Protein AF-A0A7K3R3F4-F1 (afdb_monomer)

Radius of gyration: 18.35 Å; Cα contacts (8 Å, |Δi|>4): 16; chains: 1; bounding box: 33×51×30 Å

Mean predicted aligned error: 11.29 Å

pLDDT: mean 83.28, std 11.74, range [44.81, 95.5]

Sequence (62 aa):
MTDAAIPRFTGDASPYAGGDPYADHRTADFPFAHLVDLADRRLGAGVIAANDEFFAERENLL

Structure (mmCIF, N/CA/C/O backbone):
data_AF-A0A7K3R3F4-F1
#
_entry.id   AF-A0A7K3R3F4-F1
#
loop_
_atom_site.group_PDB
_atom_site.id
_atom_site.type_symbol
_atom_site.label_atom_id
_atom_site.label_alt_id
_atom_site.label_comp_id
_atom_site.label_asym_id
_atom_site.label_entity_id
_atom_site.label_seq_id
_atom_site.pdbx_PDB_ins_code
_atom_site.Cartn_x
_atom_site.Cartn_y
_atom_site.Cartn_z
_atom_site.occupancy
_atom_site.B_iso_or_equiv
_atom_site.auth_seq_id
_atom_site.auth_comp_id
_atom_site.auth_asym_id
_atom_site.auth_atom_id
_atom_site.pdbx_PDB_model_num
ATOM 1 N N . MET A 1 1 ? 2.422 -38.026 12.101 1.00 44.81 1 MET A N 1
ATOM 2 C CA . MET A 1 1 ? 2.309 -36.556 12.139 1.00 44.81 1 MET A CA 1
ATOM 3 C C . MET A 1 1 ? 3.723 -36.014 12.245 1.00 44.81 1 MET A C 1
ATOM 5 O O . MET A 1 1 ? 4.246 -35.882 13.340 1.00 44.81 1 MET A O 1
ATOM 9 N N . THR A 1 2 ? 4.405 -35.903 11.107 1.00 48.31 2 THR A N 1
ATOM 10 C CA . THR A 1 2 ? 5.801 -35.458 11.034 1.00 48.31 2 THR A CA 1
ATOM 11 C C . THR A 1 2 ? 5.814 -33.944 10.917 1.00 48.31 2 THR A C 1
ATOM 13 O O . THR A 1 2 ? 5.353 -33.402 9.916 1.00 48.31 2 THR A O 1
ATOM 16 N N . ASP A 1 3 ? 6.294 -33.297 11.971 1.00 60.25 3 ASP A N 1
ATOM 17 C CA . ASP A 1 3 ? 6.555 -31.865 12.048 1.00 60.25 3 ASP A CA 1
ATOM 18 C C . ASP A 1 3 ? 7.688 -31.519 11.069 1.00 60.25 3 ASP A C 1
ATOM 20 O O . ASP A 1 3 ? 8.848 -31.887 11.276 1.00 60.25 3 ASP A O 1
ATOM 24 N N . ALA A 1 4 ? 7.337 -30.935 9.922 1.00 68.69 4 ALA A N 1
ATOM 25 C CA . ALA A 1 4 ? 8.310 -30.530 8.919 1.00 68.69 4 ALA A CA 1
ATOM 26 C C .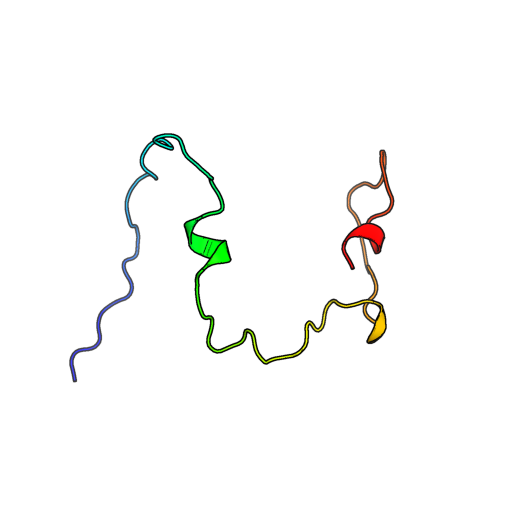 ALA A 1 4 ? 8.974 -29.234 9.398 1.00 68.69 4 ALA A C 1
ATOM 28 O O . ALA A 1 4 ? 8.408 -28.150 9.275 1.00 68.69 4 ALA A O 1
ATOM 29 N N . ALA A 1 5 ? 10.169 -29.363 9.975 1.00 75.75 5 ALA A N 1
ATOM 30 C CA . ALA A 1 5 ? 10.952 -28.237 10.469 1.00 75.75 5 ALA A CA 1
ATOM 31 C C . ALA A 1 5 ? 11.134 -27.157 9.384 1.00 75.75 5 ALA A C 1
ATOM 33 O O . ALA A 1 5 ? 11.580 -27.454 8.274 1.00 75.75 5 ALA A O 1
ATOM 34 N N . ILE A 1 6 ? 10.819 -25.901 9.720 1.00 75.12 6 ILE A N 1
ATOM 35 C CA . ILE A 1 6 ? 10.976 -24.754 8.816 1.00 75.12 6 ILE A CA 1
ATOM 36 C C . ILE A 1 6 ? 12.470 -24.606 8.467 1.00 75.12 6 ILE A C 1
ATOM 38 O O . ILE A 1 6 ? 13.299 -24.491 9.379 1.00 75.12 6 ILE A O 1
ATOM 42 N N . PRO A 1 7 ? 12.855 -24.622 7.177 1.00 74.44 7 PRO A N 1
ATOM 43 C CA . PRO A 1 7 ? 14.252 -24.493 6.794 1.00 74.44 7 PRO A CA 1
ATOM 44 C C . PRO A 1 7 ? 14.804 -23.130 7.219 1.00 74.44 7 PRO A C 1
ATOM 46 O O . PRO A 1 7 ? 14.267 -22.083 6.872 1.00 74.44 7 PRO A O 1
ATOM 49 N N . ARG A 1 8 ? 15.909 -23.157 7.973 1.00 75.81 8 ARG A N 1
ATOM 50 C CA . ARG A 1 8 ? 16.546 -21.966 8.563 1.00 75.81 8 ARG A CA 1
ATOM 51 C C . ARG A 1 8 ? 17.280 -21.074 7.550 1.00 75.81 8 ARG A C 1
ATOM 53 O O . ARG A 1 8 ? 17.593 -19.936 7.871 1.00 75.81 8 ARG A O 1
ATOM 60 N N . PHE A 1 9 ? 17.601 -21.608 6.370 1.00 79.69 9 PHE A N 1
ATOM 61 C CA . PHE A 1 9 ? 18.279 -20.901 5.282 1.00 79.69 9 PHE A CA 1
ATOM 62 C C . PHE A 1 9 ? 18.147 -21.705 3.983 1.00 79.69 9 PHE A C 1
ATOM 64 O O . PHE A 1 9 ? 18.460 -22.896 3.972 1.00 79.69 9 PHE A O 1
ATOM 71 N N . THR A 1 10 ? 17.689 -21.074 2.904 1.00 81.75 10 THR A N 1
ATOM 72 C CA . THR A 1 10 ? 17.458 -21.718 1.596 1.00 81.75 10 THR A CA 1
ATOM 73 C C . THR A 1 10 ? 18.601 -21.509 0.598 1.00 81.75 10 THR A C 1
ATOM 75 O O . THR A 1 10 ? 18.472 -21.919 -0.551 1.00 81.75 10 THR A O 1
ATOM 78 N N . GLY A 1 11 ? 19.722 -20.910 1.021 1.00 84.62 11 GLY A N 1
ATOM 79 C CA . GLY A 1 11 ? 20.793 -20.494 0.111 1.00 84.62 11 GLY A CA 1
ATOM 80 C C . GLY A 1 11 ? 20.556 -19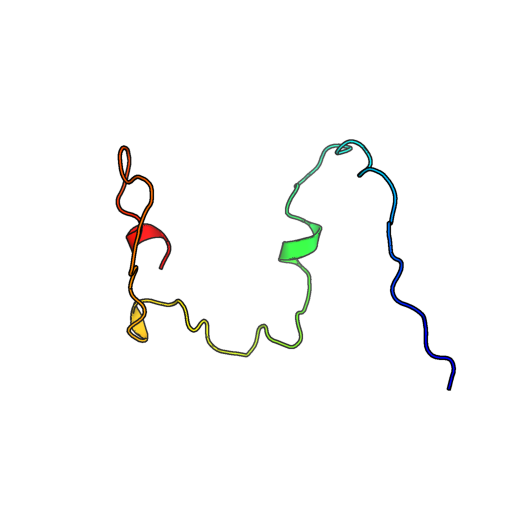.109 -0.490 1.00 84.62 11 GLY A C 1
ATOM 81 O O . GLY A 1 11 ? 19.522 -18.484 -0.246 1.00 84.62 11 GLY A O 1
ATOM 82 N N . ASP A 1 12 ? 21.529 -18.641 -1.275 1.00 85.56 12 ASP A N 1
ATOM 83 C CA . ASP A 1 12 ? 21.396 -17.412 -2.060 1.00 85.56 12 ASP A 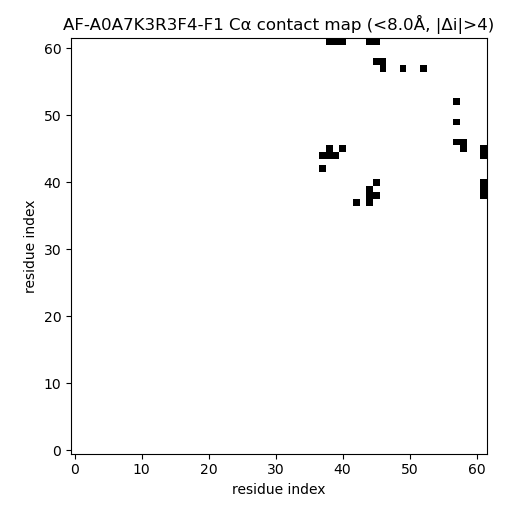CA 1
ATOM 84 C C . ASP A 1 12 ? 20.325 -17.587 -3.144 1.00 85.56 12 ASP A C 1
ATOM 86 O O . ASP A 1 12 ? 20.188 -18.657 -3.746 1.00 85.56 12 ASP A O 1
ATOM 90 N N . ALA A 1 13 ? 19.572 -16.520 -3.417 1.00 79.88 13 ALA A N 1
ATOM 91 C CA . ALA A 1 13 ? 18.639 -16.517 -4.533 1.00 79.88 13 ALA A CA 1
ATOM 92 C C . ALA A 1 13 ? 19.409 -16.724 -5.846 1.00 79.88 13 ALA A C 1
ATOM 94 O O . ALA A 1 13 ? 20.421 -16.067 -6.102 1.00 79.88 13 ALA A O 1
ATOM 95 N N . SER A 1 14 ? 18.925 -17.637 -6.692 1.00 83.12 14 SER A N 1
ATOM 96 C CA . SER A 1 14 ? 19.485 -17.792 -8.036 1.00 83.12 14 SER A CA 1
ATOM 97 C C . SER A 1 14 ? 19.310 -16.491 -8.831 1.00 83.12 14 SER A C 1
ATOM 99 O O . SER A 1 14 ? 18.296 -15.809 -8.650 1.00 83.12 14 SER A O 1
ATOM 101 N N . PRO A 1 15 ? 20.257 -16.135 -9.722 1.00 82.94 15 PRO A N 1
ATOM 102 C CA . PRO A 1 15 ? 20.100 -14.979 -10.594 1.00 82.94 15 PRO A CA 1
ATOM 103 C C . PRO A 1 15 ? 18.782 -15.045 -11.366 1.00 82.94 15 PRO A C 1
ATOM 105 O O . PRO A 1 15 ? 18.397 -16.105 -11.862 1.00 82.94 15 PRO A O 1
ATOM 108 N N . TYR A 1 16 ? 18.101 -13.905 -11.478 1.00 78.00 16 TYR A N 1
ATOM 109 C CA . TYR A 1 16 ? 16.846 -13.820 -12.212 1.00 78.00 16 TYR A CA 1
ATOM 110 C C . TYR A 1 16 ? 17.065 -14.191 -13.687 1.00 78.00 16 TYR A C 1
ATOM 112 O O . TYR A 1 16 ? 17.779 -13.496 -14.408 1.00 78.00 16 TYR A O 1
ATOM 120 N N . ALA A 1 17 ? 16.456 -15.292 -14.134 1.00 82.62 17 ALA A N 1
ATOM 121 C CA . ALA A 1 17 ? 16.701 -15.880 -15.454 1.00 82.62 17 ALA A CA 1
ATOM 122 C C . ALA A 1 17 ? 16.051 -15.108 -16.626 1.00 82.62 17 ALA A C 1
ATOM 124 O O . ALA A 1 17 ? 16.227 -15.489 -17.783 1.00 82.62 17 ALA A O 1
ATOM 125 N N . GLY A 1 18 ? 15.326 -14.019 -16.343 1.00 81.62 18 GLY A N 1
ATOM 126 C CA . GLY A 1 18 ? 14.506 -13.287 -17.311 1.00 81.62 18 GLY A CA 1
ATOM 127 C C . GLY A 1 18 ? 13.050 -13.770 -17.338 1.00 81.62 18 GLY A C 1
ATOM 128 O O . GLY A 1 18 ? 12.738 -14.852 -16.852 1.00 81.62 18 GLY A O 1
ATOM 129 N N . GLY A 1 19 ? 12.150 -12.952 -17.894 1.00 83.19 19 GLY A N 1
ATOM 130 C CA . GLY A 1 19 ? 10.696 -13.186 -17.888 1.00 83.19 19 GLY A CA 1
ATOM 131 C C . GLY A 1 19 ? 9.924 -12.038 -17.233 1.00 83.19 19 GLY A C 1
ATOM 132 O O . GLY A 1 19 ? 10.476 -10.948 -17.053 1.00 83.19 19 GLY A O 1
ATOM 133 N N . ASP A 1 20 ? 8.676 -12.285 -16.839 1.00 77.69 20 ASP A N 1
ATOM 134 C CA . ASP A 1 20 ? 7.912 -11.372 -15.981 1.00 77.69 20 ASP A CA 1
ATOM 135 C C . ASP A 1 20 ? 8.261 -11.630 -14.503 1.00 77.69 20 ASP A C 1
ATOM 137 O O . ASP A 1 20 ? 7.905 -12.689 -13.984 1.00 77.69 20 ASP A O 1
ATOM 141 N N . PRO A 1 21 ? 8.920 -10.684 -13.804 1.00 76.00 21 PRO A N 1
ATOM 142 C CA . PRO A 1 21 ? 9.386 -10.900 -12.433 1.00 76.00 21 PRO A CA 1
ATOM 143 C C . PRO A 1 21 ? 8.237 -11.028 -1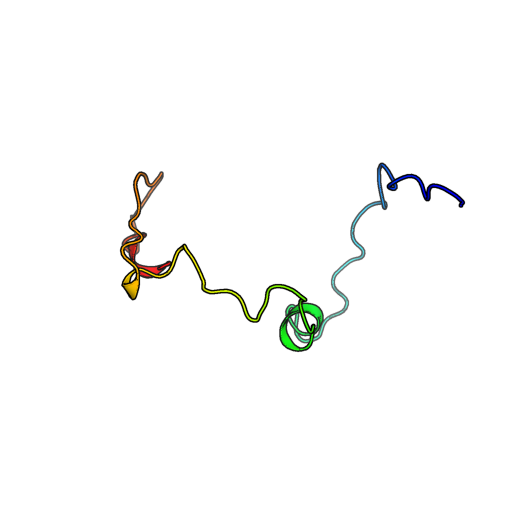1.426 1.00 76.00 21 PRO A C 1
ATOM 145 O O . PRO A 1 21 ? 8.468 -11.378 -10.274 1.00 76.00 21 PRO A O 1
ATOM 148 N N . TYR A 1 22 ? 7.003 -10.754 -11.853 1.00 69.19 22 TYR A N 1
ATOM 149 C CA . TYR A 1 22 ? 5.799 -10.862 -11.037 1.00 69.19 22 TYR A CA 1
ATOM 150 C C . TYR A 1 22 ? 4.900 -12.039 -11.433 1.00 69.19 22 TYR A C 1
ATOM 152 O O . TYR A 1 22 ? 3.805 -12.163 -10.879 1.00 69.19 22 TYR A O 1
ATOM 160 N N . ALA A 1 23 ? 5.323 -12.885 -12.380 1.00 69.00 23 ALA A N 1
ATOM 161 C CA . ALA A 1 23 ? 4.503 -13.981 -12.897 1.00 69.00 23 ALA A CA 1
ATOM 162 C C . ALA A 1 23 ? 4.007 -14.909 -11.777 1.00 69.00 23 ALA A C 1
ATOM 164 O O . ALA A 1 23 ? 2.825 -15.241 -11.738 1.00 69.00 23 ALA A O 1
ATOM 165 N N . ASP A 1 24 ? 4.878 -15.223 -10.816 1.00 68.44 24 ASP A N 1
ATOM 166 C CA . ASP A 1 24 ? 4.580 -16.131 -9.701 1.00 68.44 24 ASP A CA 1
ATOM 167 C C . ASP A 1 24 ? 3.525 -15.573 -8.732 1.00 68.44 24 ASP A C 1
ATOM 169 O O . ASP A 1 24 ? 2.787 -16.326 -8.100 1.00 68.44 24 ASP A O 1
ATOM 173 N N . HIS A 1 25 ? 3.432 -14.246 -8.607 1.00 64.69 25 HIS A N 1
ATOM 174 C CA . HIS A 1 25 ? 2.516 -13.585 -7.673 1.00 64.69 25 HIS A CA 1
ATOM 175 C C . HIS A 1 25 ? 1.154 -13.270 -8.298 1.00 64.69 25 HIS A C 1
ATOM 177 O O . HIS A 1 25 ? 0.159 -13.179 -7.583 1.00 64.69 25 HIS A O 1
ATOM 183 N N . ARG A 1 26 ? 1.093 -13.088 -9.624 1.00 63.12 26 ARG A N 1
ATOM 184 C CA . ARG A 1 26 ? -0.131 -12.679 -10.337 1.00 63.12 26 ARG A CA 1
ATOM 185 C C . ARG A 1 26 ? -1.158 -13.792 -10.493 1.00 63.12 26 ARG A C 1
ATOM 187 O O . ARG A 1 26 ? -2.340 -13.498 -10.635 1.00 63.12 26 ARG A O 1
ATOM 194 N N . THR A 1 27 ? -0.718 -15.045 -10.501 1.00 64.94 27 THR A N 1
ATOM 195 C CA . THR A 1 27 ? -1.588 -16.212 -10.717 1.00 64.94 27 THR A CA 1
ATOM 196 C C . THR A 1 27 ? -1.783 -17.057 -9.463 1.00 64.94 27 THR A C 1
ATOM 198 O O . THR A 1 27 ? -2.393 -18.120 -9.535 1.00 64.94 27 THR A O 1
ATOM 201 N N . ALA A 1 28 ? -1.233 -16.631 -8.326 1.00 70.75 28 ALA A N 1
ATOM 202 C CA . ALA A 1 28 ? -1.336 -17.372 -7.081 1.00 70.75 28 ALA A CA 1
ATOM 203 C C . ALA A 1 28 ? -2.690 -17.110 -6.406 1.00 70.75 28 ALA A C 1
ATOM 205 O O . ALA A 1 28 ? -2.986 -15.992 -5.985 1.00 70.75 28 ALA A O 1
ATOM 206 N N . ASP A 1 29 ? -3.496 -18.164 -6.264 1.00 78.94 29 ASP A N 1
ATOM 207 C CA . ASP A 1 29 ? -4.684 -18.138 -5.415 1.00 78.94 29 ASP A CA 1
ATOM 208 C C . ASP A 1 29 ? -4.251 -18.142 -3.946 1.00 78.94 29 ASP A C 1
ATOM 210 O O . ASP A 1 29 ? -3.828 -19.163 -3.394 1.00 78.94 29 ASP A O 1
ATOM 214 N N . PHE A 1 30 ? -4.349 -16.984 -3.294 1.00 83.12 30 PHE A N 1
ATOM 215 C CA . PHE A 1 30 ? -4.063 -16.874 -1.870 1.00 83.12 30 PHE A CA 1
ATOM 216 C C . PHE A 1 30 ? -5.328 -17.121 -1.044 1.00 83.12 30 PHE A C 1
ATOM 218 O O . PHE A 1 30 ? -6.354 -16.483 -1.296 1.00 83.12 30 PHE A O 1
ATOM 225 N N . PRO A 1 31 ? -5.269 -17.947 0.021 1.00 86.06 31 PRO A N 1
ATOM 226 C CA . PRO A 1 31 ? -6.410 -18.174 0.903 1.00 86.06 31 PRO A CA 1
ATOM 227 C C . PRO A 1 31 ? -6.974 -16.893 1.510 1.00 86.06 31 PRO A C 1
ATOM 229 O O . PRO A 1 31 ? -8.126 -16.893 1.902 1.00 86.06 31 PRO A O 1
ATOM 232 N N . PHE A 1 32 ? -6.193 -15.815 1.590 1.00 85.81 32 PHE A N 1
ATOM 233 C CA . PHE A 1 32 ? -6.593 -14.517 2.136 1.00 85.81 32 PHE A CA 1
ATOM 234 C C . PHE A 1 32 ? -7.012 -13.493 1.070 1.00 85.81 32 PHE A C 1
ATOM 236 O O . PHE A 1 32 ? -7.445 -12.409 1.439 1.00 85.81 32 PHE A O 1
ATOM 243 N N . ALA A 1 33 ? -6.934 -13.806 -0.230 1.00 88.81 33 ALA A N 1
ATOM 244 C CA . ALA A 1 33 ? -7.282 -12.862 -1.303 1.00 88.81 33 ALA A CA 1
ATOM 245 C C . ALA A 1 33 ? -8.768 -12.447 -1.307 1.00 88.81 33 ALA A C 1
ATOM 247 O O . ALA A 1 33 ? -9.140 -11.477 -1.955 1.00 88.81 33 ALA A O 1
ATOM 248 N N . HIS A 1 34 ? -9.622 -13.180 -0.585 1.00 88.62 34 HIS A N 1
ATOM 249 C CA . HIS A 1 34 ? -11.033 -12.844 -0.384 1.00 88.62 34 HIS A CA 1
ATOM 250 C C . HIS A 1 34 ? -11.272 -11.860 0.773 1.00 88.62 34 HIS A C 1
ATOM 252 O O . HIS A 1 34 ? -12.398 -11.398 0.961 1.00 88.62 34 HIS A O 1
ATOM 258 N N . LEU A 1 35 ? -10.252 -11.599 1.594 1.00 94.06 35 LEU A N 1
ATOM 259 C CA . LEU A 1 35 ? -10.332 -10.648 2.692 1.00 94.06 35 LEU A CA 1
ATOM 260 C C . LEU A 1 35 ? -10.137 -9.230 2.166 1.00 94.06 35 LEU A C 1
ATOM 262 O O . LEU A 1 35 ? -9.563 -9.001 1.105 1.00 94.06 35 LEU A O 1
ATOM 266 N N . VAL A 1 36 ? -10.633 -8.273 2.937 1.00 93.75 36 VAL A N 1
ATOM 267 C CA . VAL A 1 36 ? -10.499 -6.861 2.607 1.00 93.75 36 VAL A CA 1
ATOM 268 C C . VAL A 1 36 ? -9.073 -6.366 2.865 1.00 93.75 36 VAL A C 1
ATOM 270 O O . VAL A 1 36 ? -8.438 -6.789 3.834 1.00 93.75 36 VAL A O 1
ATOM 273 N N . ASP A 1 37 ? -8.590 -5.448 2.029 1.00 93.12 37 ASP A N 1
ATOM 274 C CA . ASP A 1 37 ? -7.330 -4.750 2.274 1.00 93.12 37 ASP A CA 1
ATOM 275 C C . ASP A 1 37 ? -7.519 -3.699 3.375 1.00 93.12 37 ASP A C 1
ATOM 277 O O . ASP A 1 37 ? -8.195 -2.689 3.189 1.00 93.12 37 ASP A O 1
ATOM 281 N N . LEU A 1 38 ? -6.935 -3.946 4.547 1.00 94.38 38 LEU A N 1
ATOM 282 C CA . LEU A 1 38 ? -7.036 -3.043 5.695 1.00 94.38 38 LEU A CA 1
ATOM 283 C C . LEU A 1 38 ? -6.213 -1.757 5.528 1.00 94.38 38 LEU A C 1
ATOM 285 O O . LEU A 1 38 ? -6.400 -0.829 6.314 1.00 94.38 38 LEU A O 1
ATOM 289 N N . ALA A 1 39 ? -5.314 -1.699 4.544 1.00 95.00 39 ALA A N 1
ATOM 290 C CA . ALA A 1 39 ? -4.567 -0.496 4.200 1.00 95.00 39 ALA A CA 1
ATOM 291 C C . ALA A 1 39 ? -5.305 0.393 3.181 1.00 95.00 39 ALA A C 1
ATOM 293 O O . ALA A 1 39 ? -4.826 1.482 2.887 1.00 95.00 39 ALA A O 1
ATOM 294 N N . ASP A 1 40 ? -6.478 -0.011 2.677 1.00 94.56 40 ASP A N 1
ATOM 295 C CA . ASP A 1 40 ? -7.248 0.792 1.722 1.00 94.56 40 ASP A CA 1
ATOM 296 C C . ASP A 1 40 ? -7.770 2.087 2.378 1.00 94.56 40 ASP A C 1
ATOM 298 O O . ASP A 1 40 ? -8.537 2.071 3.356 1.00 94.56 40 ASP A O 1
ATOM 302 N N . ARG A 1 41 ? -7.418 3.242 1.798 1.00 94.19 41 ARG A N 1
ATOM 303 C CA . ARG A 1 41 ? -7.872 4.566 2.269 1.00 94.19 41 ARG A CA 1
ATOM 304 C C . ARG A 1 41 ? -9.394 4.714 2.294 1.00 94.19 41 ARG A C 1
ATOM 306 O O . ARG A 1 41 ? -9.935 5.495 3.076 1.00 94.19 41 ARG A O 1
ATOM 313 N N . ARG A 1 42 ? -10.124 3.971 1.455 1.00 94.50 42 ARG A N 1
ATOM 314 C CA . ARG A 1 42 ? -11.597 3.975 1.399 1.00 94.50 42 ARG A CA 1
ATOM 315 C C . ARG A 1 42 ? -12.220 3.390 2.664 1.00 94.50 42 ARG A C 1
ATOM 317 O O . ARG A 1 42 ? -13.388 3.660 2.936 1.00 94.50 42 ARG A O 1
ATOM 324 N N . LEU A 1 43 ? -11.450 2.611 3.421 1.00 95.38 43 LEU A N 1
ATOM 325 C CA . LEU A 1 43 ? -11.840 2.031 4.705 1.00 95.38 43 LEU A CA 1
ATOM 326 C C . LEU A 1 43 ? -11.293 2.824 5.898 1.00 95.38 43 LEU A C 1
ATOM 328 O O . LEU A 1 43 ? -11.533 2.445 7.042 1.00 95.38 43 LEU A O 1
ATOM 332 N N . GLY A 1 44 ? -10.614 3.947 5.640 1.00 95.12 44 GLY A N 1
ATOM 333 C CA . GLY A 1 44 ? -10.106 4.856 6.664 1.00 95.12 44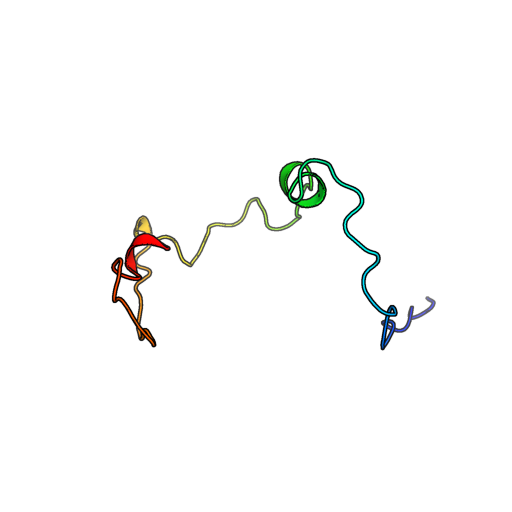 GLY A CA 1
ATOM 334 C C . GLY A 1 44 ? -8.650 4.624 7.065 1.00 95.12 44 GLY A C 1
ATOM 335 O O . GLY A 1 44 ? -8.236 5.138 8.103 1.00 95.12 44 GLY A O 1
ATOM 336 N N . ALA A 1 45 ? -7.877 3.869 6.280 1.00 95.31 45 ALA A N 1
ATOM 337 C CA . ALA A 1 45 ? -6.429 3.813 6.452 1.00 95.31 45 ALA A CA 1
ATOM 338 C C . ALA A 1 45 ? -5.783 5.188 6.197 1.00 95.31 45 ALA A C 1
ATOM 340 O O . ALA A 1 45 ? -6.312 6.003 5.439 1.00 95.31 45 ALA A O 1
ATOM 341 N N . GLY A 1 46 ? -4.637 5.434 6.832 1.00 95.50 46 GLY A N 1
ATOM 342 C CA . GLY A 1 46 ? -3.857 6.659 6.661 1.00 95.50 46 GLY A CA 1
ATOM 343 C C . GLY A 1 46 ? -2.397 6.454 7.052 1.00 95.50 46 GLY A C 1
ATOM 344 O O . GLY A 1 46 ? -2.083 5.619 7.913 1.00 95.50 46 GLY A O 1
ATOM 345 N N . VAL A 1 47 ? -1.497 7.207 6.422 1.00 93.62 47 VAL A N 1
ATOM 346 C CA . VAL A 1 47 ? -0.065 7.163 6.720 1.00 93.62 47 VAL A CA 1
ATOM 347 C C . VAL A 1 47 ? 0.210 7.913 8.025 1.00 93.62 47 VAL A C 1
ATOM 349 O O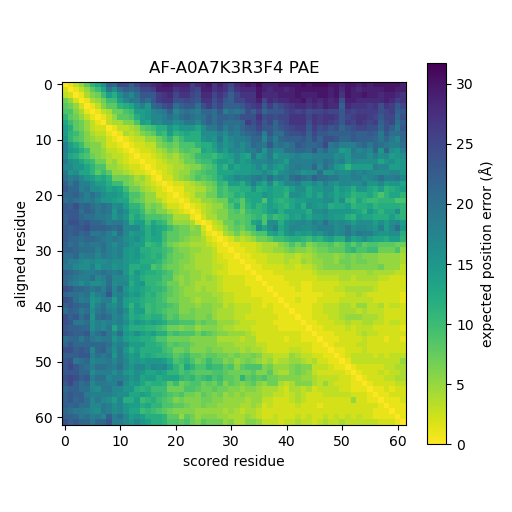 . VAL A 1 47 ? -0.166 9.066 8.209 1.00 93.62 47 VAL A O 1
ATOM 352 N N . ILE A 1 48 ? 0.903 7.253 8.955 1.00 95.00 48 ILE A N 1
ATOM 353 C CA . ILE A 1 48 ? 1.233 7.831 10.271 1.00 95.00 48 ILE A CA 1
ATOM 354 C C . ILE A 1 48 ? 2.616 8.492 10.282 1.00 95.00 48 ILE A C 1
ATOM 356 O O . ILE A 1 48 ? 2.851 9.441 11.028 1.00 95.00 48 ILE A O 1
A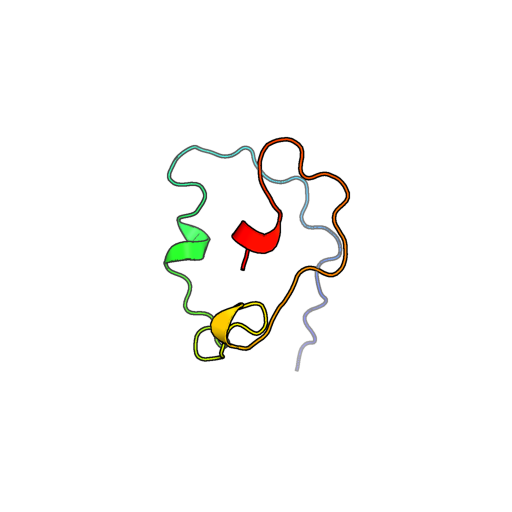TOM 360 N N . ALA A 1 49 ? 3.545 7.985 9.472 1.00 94.31 49 ALA A N 1
ATOM 361 C CA . ALA A 1 49 ? 4.894 8.518 9.356 1.00 94.31 49 ALA A CA 1
ATOM 362 C C . ALA A 1 49 ? 5.525 8.123 8.017 1.00 94.31 49 ALA A C 1
ATOM 364 O O . ALA A 1 49 ? 5.274 7.037 7.491 1.00 94.31 49 ALA A O 1
ATOM 365 N N . ALA A 1 50 ? 6.404 8.986 7.516 1.00 92.50 50 ALA A N 1
ATOM 366 C CA . ALA A 1 50 ? 7.192 8.770 6.314 1.00 92.50 50 ALA A CA 1
ATOM 367 C C . ALA A 1 50 ? 8.633 9.229 6.556 1.00 92.50 50 ALA A C 1
ATOM 369 O O . ALA A 1 50 ? 8.856 10.272 7.165 1.00 92.50 50 ALA A O 1
ATOM 370 N N . ASN A 1 51 ? 9.613 8.464 6.066 1.00 92.25 51 ASN A N 1
ATOM 371 C CA . ASN A 1 51 ? 11.018 8.883 6.128 1.00 92.25 51 ASN A CA 1
ATOM 372 C C . ASN A 1 51 ? 11.319 10.023 5.140 1.00 92.25 51 ASN A C 1
ATOM 374 O O . ASN A 1 51 ? 12.160 10.867 5.426 1.00 92.25 51 ASN A O 1
ATOM 378 N N . ASP A 1 52 ? 10.667 10.010 3.971 1.00 90.44 52 ASP A N 1
ATOM 379 C CA . ASP A 1 52 ? 10.837 10.998 2.899 1.00 90.44 52 ASP A CA 1
ATOM 380 C C . ASP A 1 52 ? 9.622 10.975 1.945 1.00 90.44 52 ASP A C 1
ATOM 382 O O . ASP A 1 52 ? 9.037 9.906 1.709 1.00 90.44 52 ASP A O 1
ATOM 386 N N . GLU A 1 53 ? 9.301 12.135 1.370 1.00 92.19 53 GLU A N 1
ATOM 387 C CA . GLU A 1 53 ? 8.223 12.415 0.406 1.00 92.19 53 GLU A CA 1
ATOM 388 C C . GLU A 1 53 ? 8.692 13.280 -0.787 1.00 92.19 53 GLU A C 1
ATOM 390 O O . GLU A 1 53 ? 7.883 13.878 -1.490 1.00 92.19 53 GLU A O 1
ATOM 395 N N . PHE A 1 54 ? 10.003 13.350 -1.048 1.00 92.00 54 PHE A N 1
ATOM 396 C CA . PHE A 1 54 ? 10.617 14.291 -1.997 1.00 92.00 54 PHE A CA 1
ATOM 397 C C . PHE A 1 54 ? 9.991 14.337 -3.405 1.00 92.00 54 PHE A C 1
ATOM 399 O O . PHE A 1 54 ? 9.923 15.407 -4.007 1.00 92.00 54 PHE A O 1
ATOM 406 N N . PHE A 1 55 ? 9.535 13.201 -3.944 1.00 92.50 55 PHE A N 1
ATOM 407 C CA . PHE A 1 55 ? 8.936 13.135 -5.287 1.00 92.50 55 PHE A CA 1
ATOM 408 C C . PHE A 1 55 ? 7.409 13.004 -5.289 1.00 92.50 55 PHE A C 1
ATOM 410 O O . PHE A 1 55 ? 6.777 13.347 -6.287 1.00 92.50 55 PHE A O 1
ATOM 417 N N . ALA A 1 56 ? 6.827 12.462 -4.220 1.00 92.31 56 ALA A N 1
ATOM 418 C CA . ALA A 1 56 ? 5.397 12.209 -4.098 1.00 92.31 56 ALA A CA 1
ATOM 419 C C . ALA A 1 56 ? 5.028 11.905 -2.642 1.00 92.31 56 ALA A C 1
ATOM 421 O O . ALA A 1 56 ? 5.819 11.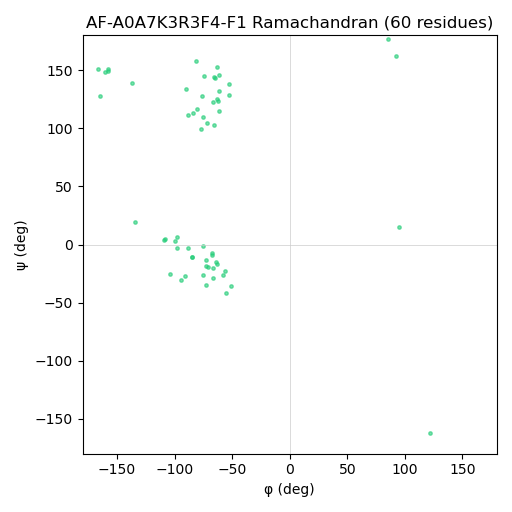313 -1.901 1.00 92.31 56 ALA A O 1
ATOM 422 N N . GLU A 1 57 ? 3.791 12.240 -2.286 1.00 90.69 57 GLU A N 1
ATOM 423 C CA . GLU A 1 57 ? 3.192 11.913 -0.991 1.00 90.69 57 GLU A CA 1
ATOM 424 C C . GLU A 1 57 ? 3.032 10.395 -0.820 1.00 90.69 57 GLU A C 1
ATOM 426 O O . GLU A 1 57 ? 2.695 9.678 -1.775 1.00 90.69 57 GLU A O 1
ATOM 431 N N . ARG A 1 58 ? 3.239 9.899 0.406 1.00 90.12 58 ARG A N 1
ATOM 432 C CA . ARG A 1 58 ? 3.092 8.472 0.741 1.00 90.12 58 ARG A CA 1
ATOM 433 C C . ARG A 1 58 ? 1.653 7.996 0.754 1.00 90.12 58 ARG A C 1
ATOM 435 O O . ARG A 1 58 ? 1.437 6.801 0.593 1.00 90.12 58 ARG A O 1
ATOM 442 N N . GLU A 1 59 ? 0.693 8.905 0.861 1.00 91.31 59 GLU A N 1
ATOM 443 C CA . GLU A 1 59 ? -0.730 8.565 0.781 1.00 91.31 59 GLU A CA 1
ATOM 444 C C . GLU A 1 59 ? -1.137 7.992 -0.579 1.00 91.31 59 GLU A C 1
ATOM 446 O O . GLU A 1 59 ? -2.145 7.304 -0.688 1.00 91.31 59 GLU A O 1
ATOM 451 N N . ASN A 1 60 ? -0.315 8.174 -1.616 1.00 92.38 60 ASN A N 1
ATOM 452 C CA . ASN A 1 60 ? -0.513 7.511 -2.905 1.00 92.38 60 ASN A CA 1
ATOM 453 C C . ASN A 1 60 ? -0.307 5.983 -2.857 1.00 92.38 60 ASN A C 1
ATOM 455 O O . ASN A 1 60 ? -0.520 5.315 -3.867 1.00 92.38 60 ASN A O 1
ATOM 459 N N . LEU A 1 61 ? 0.161 5.433 -1.730 1.00 87.25 61 LEU A N 1
ATOM 460 C CA . LEU A 1 61 ? 0.334 3.993 -1.524 1.00 87.25 61 LEU A CA 1
ATOM 461 C C . LEU A 1 61 ? -0.947 3.287 -1.049 1.00 87.25 61 LEU A C 1
ATOM 463 O O . LEU A 1 61 ? -0.944 2.058 -1.017 1.00 87.25 61 LEU A O 1
ATOM 467 N N . LEU A 1 62 ? -1.985 4.042 -0.666 1.00 88.31 62 LEU A N 1
ATOM 468 C CA . LEU A 1 62 ? -3.253 3.540 -0.125 1.00 88.31 62 LEU A CA 1
ATOM 469 C C . LEU A 1 62 ? -4.382 3.603 -1.167 1.00 88.31 62 LEU A C 1
ATOM 471 O O . LEU A 1 62 ? -5.070 2.579 -1.350 1.00 88.31 62 LEU A O 1
#

Foldseek 3Di:
DDDDDDDPDDDDDDPDPDDPPCPVVPPDDDPCPPPDDPCDVVNPHDDPDDPDQPPHDPRVVD

InterPro domains:
  IPR008979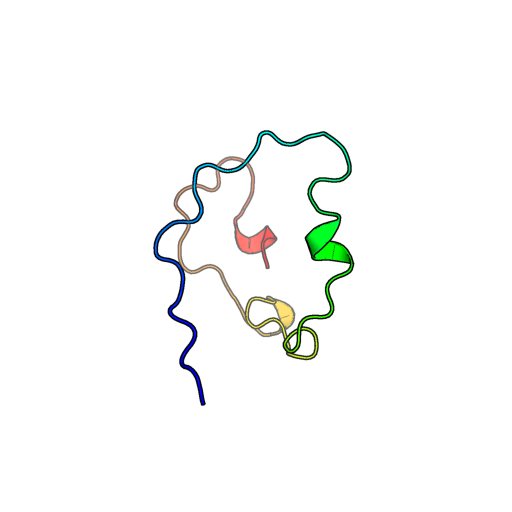 Galactose-binding-like domain superfamily [SSF49785] (26-62)

Organism: Streptomyces anulatus (NCBI:txid1892)

Secondary structure (DSSP, 8-state):
----PPPS---SPPP--SS-TTHHHHS---TTTTS--TT-GGGT------S--SSS-GGGG-

Solvent-accessible surface area (backbone atoms only — not comparable to full-atom values): 4648 Å² total; per-residue (Å²): 138,81,83,77,76,79,79,92,71,90,72,79,81,75,78,84,87,77,82,66,95,53,56,78,68,75,75,56,89,52,95,62,72,86,55,80,71,78,60,29,44,94,80,69,36,79,80,88,78,75,96,76,50,94,92,52,67,70,67,80,79,73